Protein AF-A0A1F4EGV8-F1 (afdb_monomer_lite)

Foldseek 3Di:
DPPPDQDKDKDWDQDPVVRAIKIWIAGSVGRPHTDDIDDRDHNDSVSRVVVVVVCVVPDDPPDDDDPDPPPPDPPDDDDDDDDDDDDDDDDDDDD

pLDDT: mean 76.31, std 17.5, range [45.28, 95.31]

Radius of gyration: 37.23 Å; chains: 1; bounding box: 39×68×110 Å

Secondary structure (DSSP, 8-state):
---------EEEEEETTTTEEEEEEEETTEEEEEEEE--S-BSSHHHHHHHHHHHHHH----PPPPP---------PPPP---------------

Sequence (95 aa):
MEARVAQFRVEFVLDQATGKYLAEMYHPEREQELLLRTEALYPSQEAAVLGVVQLFKNAVLNFPKKPKKAKAKKAKKKPAKARKSKRKQTSKRRK

Structure (mmCIF, N/CA/C/O backbone):
data_AF-A0A1F4EGV8-F1
#
_entry.id   AF-A0A1F4EGV8-F1
#
loop_
_atom_site.group_PDB
_at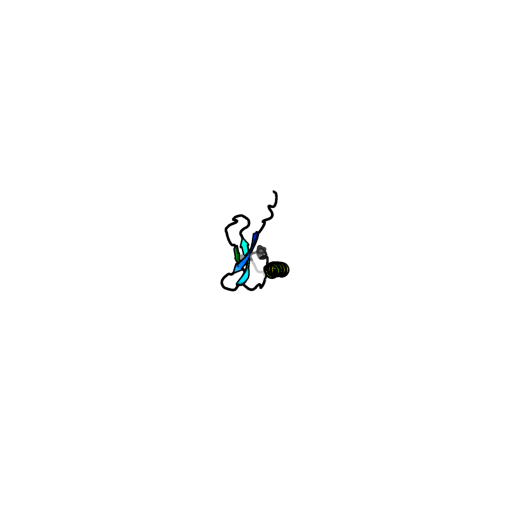om_site.id
_atom_site.type_symbol
_atom_site.label_atom_id
_atom_site.label_alt_id
_atom_site.label_comp_id
_atom_site.label_asym_id
_atom_site.label_entity_id
_atom_site.label_seq_id
_atom_site.pdbx_PDB_ins_code
_atom_site.Cartn_x
_atom_site.Cartn_y
_atom_site.Cartn_z
_atom_site.occupancy
_atom_site.B_iso_or_equiv
_atom_site.auth_seq_id
_atom_site.auth_comp_id
_atom_site.auth_asym_id
_atom_site.auth_atom_id
_atom_site.pdbx_PDB_model_num
ATOM 1 N N . MET A 1 1 ? 28.829 -7.884 -15.676 1.00 47.59 1 MET A N 1
ATOM 2 C CA . MET A 1 1 ? 27.653 -7.005 -15.522 1.00 47.59 1 MET A CA 1
ATOM 3 C C . MET A 1 1 ? 27.007 -7.373 -14.202 1.00 47.59 1 MET A C 1
ATOM 5 O O . MET A 1 1 ? 26.477 -8.472 -14.108 1.00 47.59 1 MET A O 1
ATOM 9 N N . GLU A 1 2 ? 27.126 -6.531 -13.176 1.00 55.47 2 GLU A N 1
ATOM 10 C CA . GLU A 1 2 ? 26.310 -6.687 -11.967 1.00 55.47 2 GLU A CA 1
ATOM 11 C C . GLU A 1 2 ? 24.842 -6.539 -12.360 1.00 55.47 2 GLU A C 1
ATOM 13 O O . GLU A 1 2 ? 24.444 -5.530 -12.944 1.00 55.47 2 GLU A O 1
ATOM 18 N N . ALA A 1 3 ? 24.037 -7.556 -12.070 1.00 62.94 3 ALA A N 1
ATOM 19 C CA . ALA A 1 3 ? 22.597 -7.400 -12.094 1.00 62.94 3 ALA A CA 1
ATOM 20 C C . ALA A 1 3 ? 22.235 -6.510 -10.900 1.00 62.94 3 ALA A C 1
ATOM 22 O O . ALA A 1 3 ? 22.200 -6.982 -9.766 1.00 62.94 3 ALA A O 1
ATOM 23 N N . ARG A 1 4 ? 22.021 -5.211 -11.140 1.00 70.62 4 ARG A N 1
ATOM 24 C CA . ARG A 1 4 ? 21.466 -4.327 -10.113 1.00 70.62 4 ARG A CA 1
ATOM 25 C C . ARG A 1 4 ? 20.076 -4.848 -9.771 1.00 70.62 4 ARG A C 1
ATOM 27 O O . ARG A 1 4 ? 19.175 -4.827 -10.606 1.00 70.62 4 ARG A O 1
ATOM 34 N N . VAL A 1 5 ? 19.931 -5.381 -8.565 1.00 78.06 5 VAL A N 1
ATOM 35 C CA . VAL A 1 5 ? 18.634 -5.800 -8.043 1.00 78.06 5 VAL A CA 1
ATOM 36 C C . VAL A 1 5 ? 17.838 -4.527 -7.773 1.00 78.06 5 VAL A C 1
ATOM 38 O O . VAL A 1 5 ? 18.273 -3.689 -6.987 1.00 78.06 5 VAL A O 1
ATOM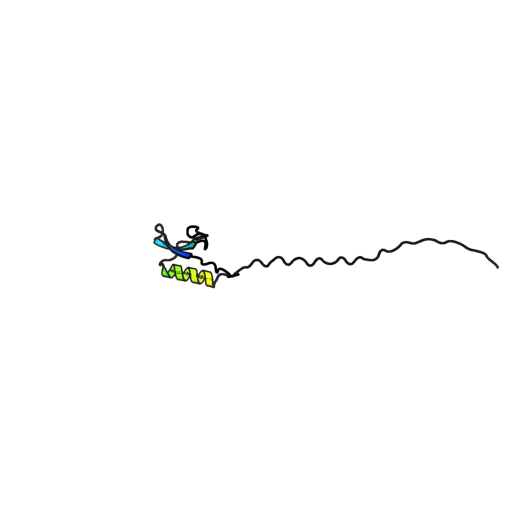 41 N N . ALA A 1 6 ? 16.706 -4.354 -8.455 1.00 83.88 6 ALA A N 1
ATOM 42 C CA . ALA A 1 6 ? 15.820 -3.223 -8.212 1.00 83.88 6 ALA A CA 1
ATOM 43 C C . ALA A 1 6 ? 15.231 -3.330 -6.798 1.00 83.88 6 ALA A C 1
ATOM 45 O O . ALA A 1 6 ? 14.661 -4.363 -6.439 1.00 83.88 6 ALA A O 1
ATOM 46 N N . GLN A 1 7 ? 15.380 -2.272 -6.001 1.00 87.19 7 GLN A N 1
ATOM 47 C CA . GLN A 1 7 ? 14.826 -2.187 -4.653 1.00 87.19 7 GLN A CA 1
ATOM 48 C C . GLN A 1 7 ? 13.593 -1.289 -4.683 1.00 87.19 7 GLN A C 1
ATOM 50 O O . GLN A 1 7 ? 13.691 -0.102 -4.973 1.00 87.19 7 GLN A O 1
ATOM 55 N N . PHE A 1 8 ? 12.428 -1.866 -4.409 1.00 89.44 8 PHE A N 1
ATOM 56 C CA . PHE A 1 8 ? 11.180 -1.114 -4.324 1.00 89.44 8 PHE A CA 1
ATOM 57 C C . PHE A 1 8 ? 10.969 -0.646 -2.886 1.00 89.44 8 PHE A C 1
ATOM 59 O O . PHE A 1 8 ? 11.053 -1.452 -1.956 1.00 89.44 8 PHE A O 1
ATOM 66 N N . ARG A 1 9 ? 10.673 0.646 -2.706 1.00 91.56 9 ARG A N 1
ATOM 67 C CA . ARG A 1 9 ? 10.274 1.202 -1.410 1.00 91.56 9 ARG A CA 1
ATOM 68 C C . ARG A 1 9 ? 8.762 1.094 -1.269 1.00 91.56 9 ARG A C 1
ATOM 70 O O . ARG A 1 9 ? 8.027 1.477 -2.180 1.00 91.56 9 ARG A O 1
ATOM 77 N N . VAL A 1 10 ? 8.319 0.567 -0.132 1.00 92.38 10 VAL A N 1
ATOM 78 C CA . VAL A 1 10 ? 6.905 0.499 0.237 1.00 92.38 10 VAL A CA 1
ATOM 79 C C . VAL A 1 10 ? 6.716 1.266 1.535 1.00 92.38 10 VAL A C 1
ATOM 81 O O . VAL A 1 10 ? 7.397 0.977 2.519 1.00 92.38 10 VAL A O 1
ATOM 84 N N . GLU A 1 11 ? 5.806 2.233 1.534 1.00 93.69 11 GLU A N 1
ATOM 85 C CA . GLU A 1 11 ? 5.441 3.018 2.712 1.00 93.69 11 GLU A CA 1
ATOM 86 C C . GLU A 1 11 ? 3.998 2.735 3.119 1.00 93.69 11 GLU A C 1
ATOM 88 O O . GLU A 1 11 ? 3.147 2.431 2.282 1.00 93.69 11 GLU A O 1
ATOM 93 N N . PHE A 1 12 ? 3.727 2.826 4.420 1.00 94.25 12 PHE A N 1
ATOM 94 C CA . PHE A 1 12 ? 2.402 2.603 4.986 1.00 94.25 12 PHE A CA 1
ATOM 95 C C . PHE A 1 12 ? 1.874 3.916 5.536 1.00 94.25 12 PHE A C 1
ATOM 97 O O . PHE A 1 12 ? 2.403 4.441 6.515 1.00 94.25 12 PHE A O 1
ATOM 104 N N . VAL A 1 13 ? 0.838 4.440 4.893 1.00 94.31 13 VAL A N 1
ATOM 105 C CA . VAL A 1 13 ? 0.310 5.778 5.163 1.00 94.31 13 VAL A CA 1
ATOM 106 C C . VAL A 1 13 ? -1.075 5.653 5.782 1.00 94.31 13 VAL A C 1
ATOM 108 O O . VAL A 1 13 ? -1.864 4.787 5.397 1.00 94.31 13 VAL A O 1
ATOM 111 N N . LEU A 1 14 ? -1.367 6.510 6.759 1.00 95.31 14 LEU A N 1
ATOM 112 C CA . LEU A 1 14 ? -2.705 6.654 7.319 1.00 95.31 14 LEU A CA 1
ATOM 113 C C . LEU A 1 14 ? -3.528 7.574 6.417 1.00 95.31 14 LEU A C 1
ATOM 115 O O . LEU A 1 14 ? -3.187 8.742 6.227 1.00 95.31 14 LEU A O 1
ATOM 119 N N . ASP A 1 15 ? -4.633 7.063 5.896 1.00 94.12 15 ASP A N 1
ATOM 120 C CA . ASP A 1 15 ? -5.620 7.882 5.216 1.00 94.12 15 ASP A CA 1
ATOM 121 C C . ASP A 1 15 ? -6.475 8.631 6.240 1.00 94.12 15 ASP A C 1
ATOM 123 O O . ASP A 1 15 ? -7.277 8.040 6.963 1.00 94.12 15 ASP A O 1
ATOM 127 N N . GLN A 1 16 ? -6.313 9.951 6.284 1.00 92.62 16 GLN A N 1
ATOM 128 C CA . GLN A 1 16 ? -7.011 10.826 7.227 1.00 92.62 16 GLN A CA 1
ATOM 129 C C . GLN A 1 16 ? -8.529 10.845 7.005 1.00 92.62 16 GLN A C 1
ATOM 131 O O . GLN A 1 16 ? -9.278 11.105 7.942 1.00 92.62 16 GLN A O 1
ATOM 136 N N . ALA A 1 17 ? -9.001 10.559 5.786 1.00 92.38 17 ALA A N 1
ATOM 137 C CA . ALA A 1 17 ? -10.431 10.562 5.486 1.00 92.38 17 ALA A CA 1
ATOM 138 C C . ALA A 1 17 ? -11.156 9.356 6.100 1.00 92.38 17 ALA A C 1
ATOM 140 O O . ALA A 1 17 ? -12.295 9.473 6.550 1.00 92.38 17 ALA A O 1
ATOM 141 N N . THR A 1 18 ? -10.504 8.192 6.110 1.00 92.19 18 THR A N 1
ATOM 142 C CA . THR A 1 18 ? -11.106 6.929 6.563 1.00 92.19 18 THR A CA 1
ATOM 143 C C . THR A 1 18 ? -10.571 6.443 7.907 1.00 92.19 18 THR A C 1
ATOM 145 O O . THR A 1 18 ? -11.164 5.544 8.503 1.00 92.19 18 THR A O 1
ATOM 148 N N .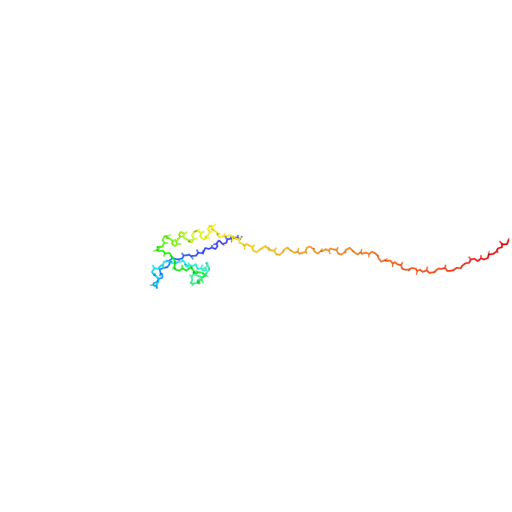 GLY A 1 19 ? -9.457 7.006 8.384 1.00 93.19 19 GLY A N 1
ATOM 149 C CA . GLY A 1 19 ? -8.737 6.539 9.568 1.00 93.19 19 GLY A CA 1
ATOM 150 C C . GLY A 1 19 ? -8.067 5.176 9.372 1.00 93.19 19 GLY A C 1
ATOM 151 O O . GLY A 1 19 ? -7.731 4.518 10.354 1.00 93.19 19 GLY A O 1
ATOM 152 N N . LYS A 1 20 ? -7.908 4.722 8.123 1.00 95.12 20 LYS A N 1
ATOM 153 C CA . LYS A 1 20 ? -7.363 3.402 7.782 1.00 95.12 20 LYS A CA 1
ATOM 154 C C . LYS A 1 20 ? -6.001 3.517 7.116 1.00 95.12 20 LYS A C 1
ATOM 156 O O . LYS A 1 20 ? -5.688 4.504 6.459 1.00 95.12 20 LYS A O 1
ATOM 161 N N . TYR A 1 21 ? -5.203 2.470 7.254 1.00 94.75 21 TYR A N 1
ATOM 162 C CA . TYR A 1 21 ? -3.899 2.360 6.625 1.00 94.75 21 TYR A CA 1
ATOM 163 C C . TYR A 1 21 ? -4.003 1.794 5.210 1.00 94.75 21 TYR A C 1
ATOM 165 O O . TYR A 1 21 ? -4.870 0.973 4.887 1.00 94.75 21 TYR A O 1
ATOM 173 N N . LEU A 1 22 ? -3.061 2.220 4.380 1.00 93.62 22 LEU A N 1
ATOM 174 C CA . LEU A 1 22 ? -2.838 1.754 3.017 1.00 93.62 22 LEU A CA 1
ATOM 175 C C . LEU A 1 22 ? -1.342 1.657 2.733 1.00 93.62 22 LEU A C 1
ATOM 177 O O . LEU A 1 22 ? -0.530 2.213 3.471 1.00 93.62 22 LEU A O 1
ATOM 181 N N . ALA A 1 23 ? -0.991 0.954 1.661 1.00 94.12 23 ALA A N 1
ATOM 182 C CA . ALA A 1 23 ? 0.380 0.821 1.203 1.00 94.12 23 ALA A CA 1
ATOM 183 C C . ALA A 1 23 ? 0.603 1.594 -0.101 1.00 94.12 23 ALA A C 1
ATOM 185 O O . ALA A 1 23 ? -0.193 1.503 -1.040 1.00 94.12 23 ALA A O 1
ATOM 186 N N . GLU A 1 24 ? 1.716 2.313 -0.157 1.00 94.56 24 GLU A N 1
ATOM 187 C CA . GLU A 1 24 ? 2.213 3.042 -1.318 1.00 94.56 24 GLU A CA 1
ATOM 188 C C . GLU A 1 24 ? 3.527 2.423 -1.779 1.00 94.56 24 GLU A C 1
ATOM 190 O O . GLU A 1 24 ? 4.428 2.198 -0.976 1.00 94.56 24 GLU A O 1
ATOM 195 N N . MET A 1 25 ? 3.639 2.128 -3.071 1.00 93.06 25 MET A N 1
ATOM 196 C CA . MET A 1 25 ? 4.841 1.560 -3.675 1.00 93.06 25 MET A CA 1
ATOM 197 C C . MET A 1 25 ? 5.464 2.566 -4.633 1.00 93.06 25 MET A C 1
ATOM 199 O O . MET A 1 25 ? 4.790 3.064 -5.535 1.00 93.06 25 MET A O 1
ATOM 203 N N . TYR A 1 26 ? 6.760 2.806 -4.474 1.00 93.75 26 TYR A N 1
ATOM 204 C CA . TYR A 1 26 ? 7.507 3.812 -5.224 1.00 93.75 26 TYR A CA 1
ATOM 205 C C . TYR A 1 26 ? 8.431 3.193 -6.274 1.00 93.75 26 TYR A C 1
ATOM 207 O O . TYR A 1 26 ? 8.832 2.027 -6.179 1.00 93.75 26 TYR A O 1
ATOM 215 N N . HIS A 1 27 ? 8.773 3.988 -7.288 1.00 92.00 27 HIS A N 1
ATOM 216 C CA . HIS A 1 27 ? 9.676 3.585 -8.356 1.00 92.00 27 HIS A CA 1
ATOM 217 C C . HIS A 1 27 ? 11.114 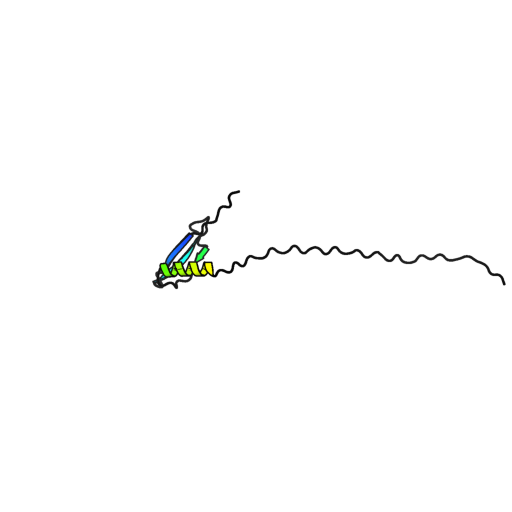3.408 -7.824 1.00 92.00 27 HIS A C 1
ATOM 219 O O . HIS A 1 27 ? 11.621 4.284 -7.122 1.00 92.00 27 HIS A O 1
ATOM 225 N N . PRO A 1 28 ? 11.824 2.323 -8.191 1.00 90.31 28 PRO A N 1
ATOM 226 C CA . PRO A 1 28 ? 13.143 2.001 -7.634 1.00 90.31 28 PRO A CA 1
ATOM 227 C C . PRO A 1 28 ? 14.241 3.008 -8.015 1.00 90.31 28 PRO A C 1
ATOM 229 O O . PRO A 1 28 ? 15.225 3.151 -7.302 1.00 90.31 28 PRO A O 1
ATOM 232 N N . GLU A 1 29 ? 14.091 3.701 -9.146 1.00 89.88 29 GLU A N 1
ATOM 233 C CA . GLU A 1 29 ? 15.049 4.721 -9.615 1.00 89.88 29 GLU A CA 1
ATOM 234 C C . GLU A 1 29 ? 14.601 6.161 -9.326 1.00 89.88 29 GLU A C 1
ATOM 236 O O . GLU A 1 29 ? 15.369 7.100 -9.523 1.00 89.88 29 GLU A O 1
ATOM 241 N N . ARG A 1 30 ? 13.339 6.354 -8.925 1.00 87.50 30 ARG A N 1
ATOM 242 C CA . ARG A 1 30 ? 12.712 7.673 -8.776 1.00 87.50 30 ARG A CA 1
ATOM 243 C C . ARG A 1 30 ? 11.894 7.675 -7.500 1.00 87.50 30 ARG A C 1
ATOM 245 O O . ARG A 1 30 ? 10.718 7.331 -7.491 1.00 87.50 30 ARG A O 1
ATOM 252 N N . GLU A 1 31 ? 12.549 8.060 -6.417 1.00 83.75 31 GLU A N 1
ATOM 253 C CA . GLU A 1 31 ? 12.037 7.916 -5.054 1.00 83.75 31 GLU A CA 1
ATOM 254 C C . GLU A 1 31 ? 10.717 8.645 -4.768 1.00 83.75 31 GLU A C 1
ATOM 256 O O . GLU A 1 31 ? 10.026 8.290 -3.814 1.00 83.75 31 GLU A O 1
ATOM 261 N N . GLN A 1 32 ? 10.377 9.668 -5.557 1.00 89.06 32 GLN A N 1
ATOM 262 C CA . GLN A 1 32 ? 9.132 10.433 -5.425 1.00 89.06 32 GLN A CA 1
ATOM 263 C C . GLN A 1 32 ? 8.026 9.948 -6.374 1.00 89.06 32 GLN A C 1
ATOM 265 O O . GLN A 1 32 ? 6.891 10.407 -6.276 1.00 89.06 32 GLN A O 1
ATOM 270 N N . GLU A 1 33 ? 8.334 9.047 -7.311 1.00 93.31 33 GLU A N 1
ATOM 271 C CA . GLU A 1 33 ? 7.355 8.554 -8.276 1.00 93.31 33 GLU A CA 1
ATOM 272 C C . GLU A 1 33 ? 6.583 7.373 -7.681 1.00 93.31 33 GLU A C 1
ATOM 274 O O . GLU A 1 33 ? 7.125 6.283 -7.486 1.00 93.31 33 GLU A O 1
ATOM 279 N N . LEU A 1 34 ? 5.303 7.599 -7.389 1.00 92.19 34 LEU A N 1
ATOM 280 C CA . LEU A 1 34 ? 4.382 6.576 -6.912 1.00 92.19 34 LEU A CA 1
ATOM 281 C C . LEU A 1 34 ? 3.961 5.665 -8.073 1.00 92.19 34 LEU A C 1
ATOM 283 O O . LEU A 1 34 ? 3.380 6.121 -9.055 1.00 92.19 34 LEU A O 1
ATOM 287 N N . LEU A 1 35 ? 4.216 4.366 -7.941 1.00 91.56 35 LEU A N 1
ATOM 288 C CA . LEU A 1 35 ? 3.807 3.352 -8.913 1.00 91.56 35 LEU A CA 1
ATOM 289 C C . LEU A 1 35 ? 2.398 2.834 -8.649 1.00 91.56 35 LEU A C 1
ATOM 291 O O . LEU A 1 35 ? 1.617 2.625 -9.576 1.00 91.56 35 LEU A O 1
ATOM 295 N N . LEU A 1 36 ? 2.102 2.548 -7.384 1.00 90.25 36 LEU A N 1
ATOM 296 C CA . LEU A 1 36 ? 0.858 1.905 -6.992 1.00 90.25 36 LEU A CA 1
ATOM 297 C C . LEU A 1 36 ? 0.473 2.315 -5.577 1.00 90.25 36 LEU A C 1
ATOM 299 O O . LEU A 1 36 ? 1.330 2.470 -4.708 1.00 90.25 36 LEU A O 1
ATOM 303 N N . ARG A 1 37 ? -0.833 2.396 -5.344 1.00 91.81 37 ARG A N 1
ATOM 304 C CA . ARG A 1 37 ? -1.432 2.593 -4.032 1.00 91.81 37 ARG A CA 1
ATOM 305 C C . ARG A 1 37 ? -2.538 1.569 -3.815 1.00 91.81 37 ARG A C 1
ATOM 307 O O . ARG A 1 37 ? -3.353 1.353 -4.711 1.00 91.81 37 ARG A O 1
ATOM 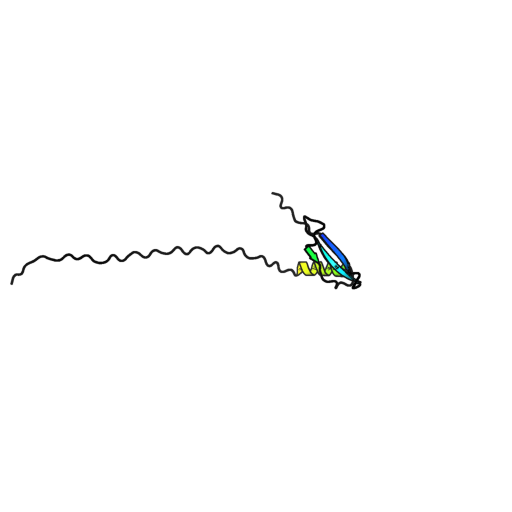314 N N . THR A 1 38 ? -2.567 0.935 -2.647 1.00 89.31 38 THR A N 1
ATOM 315 C CA . THR A 1 38 ? -3.684 0.065 -2.258 1.00 89.31 38 THR A CA 1
ATOM 316 C C . THR A 1 38 ? -4.848 0.891 -1.718 1.00 89.31 38 THR A C 1
ATOM 318 O O . THR A 1 38 ? -4.673 2.015 -1.249 1.00 89.31 38 THR A O 1
ATOM 321 N N . GLU A 1 39 ? -6.043 0.314 -1.721 1.00 89.62 39 GLU A N 1
ATOM 322 C CA . GLU A 1 39 ? -7.193 0.904 -1.037 1.00 89.62 39 GLU A CA 1
ATOM 323 C C . GLU A 1 39 ? -6.961 1.006 0.490 1.00 89.62 39 GLU A C 1
ATOM 325 O O . GLU A 1 39 ? -6.201 0.228 1.081 1.00 89.62 39 GLU A O 1
ATOM 330 N N . ALA A 1 40 ? -7.616 1.983 1.128 1.00 90.50 40 ALA A N 1
ATOM 331 C CA . ALA A 1 40 ? -7.543 2.241 2.568 1.00 90.50 40 ALA A CA 1
ATOM 332 C C . ALA A 1 40 ? -8.474 1.295 3.336 1.00 90.50 40 ALA A C 1
ATOM 334 O O . ALA A 1 40 ? -9.623 1.614 3.646 1.00 90.50 40 ALA A O 1
ATOM 335 N N . LEU A 1 41 ? -7.983 0.089 3.610 1.00 92.81 41 LEU A N 1
ATOM 336 C CA . LEU A 1 41 ? -8.769 -0.988 4.223 1.00 92.81 41 LEU A CA 1
ATOM 337 C C . LEU A 1 41 ? -8.170 -1.556 5.507 1.00 92.81 41 LEU A C 1
ATOM 339 O O . LEU A 1 41 ? -8.873 -2.270 6.222 1.00 92.81 41 LEU A O 1
ATOM 343 N N . TYR A 1 42 ? -6.918 -1.237 5.833 1.00 91.56 42 TYR A N 1
ATOM 344 C CA . TYR A 1 42 ? -6.254 -1.854 6.975 1.00 91.56 42 TYR A CA 1
ATOM 345 C C . TYR A 1 42 ? -6.503 -1.068 8.271 1.00 91.56 42 TYR A C 1
ATOM 347 O O . TYR A 1 42 ? -6.365 0.153 8.281 1.00 91.56 42 TYR A O 1
ATOM 355 N N . PRO A 1 43 ? -6.849 -1.740 9.382 1.00 92.75 43 PRO A N 1
ATOM 356 C CA . PRO A 1 43 ? -7.122 -1.070 10.655 1.00 92.75 43 PRO A CA 1
ATOM 357 C C . PRO A 1 43 ? -5.853 -0.624 11.395 1.00 92.75 43 PRO A C 1
ATOM 359 O O . PRO A 1 43 ? -5.929 0.237 12.263 1.00 92.75 43 PRO A O 1
ATOM 362 N N . SER A 1 44 ? -4.694 -1.206 11.076 1.00 93.00 44 SER A N 1
ATOM 363 C CA . SER A 1 44 ? -3.404 -0.864 11.678 1.00 93.00 44 SER A CA 1
ATOM 364 C C . SER A 1 44 ? -2.276 -0.956 10.652 1.00 93.00 44 SER A C 1
ATOM 366 O O . SER A 1 44 ? -2.441 -1.540 9.572 1.00 93.00 44 SER A O 1
ATOM 368 N N . GLN A 1 45 ? -1.113 -0.407 11.000 1.00 90.81 45 GLN A N 1
ATOM 369 C CA . GLN A 1 45 ? 0.079 -0.474 10.160 1.00 90.81 45 GLN A CA 1
ATOM 370 C C . GLN A 1 45 ? 0.554 -1.923 9.969 1.00 90.81 45 GLN A C 1
ATOM 372 O O . GLN A 1 45 ? 0.875 -2.328 8.854 1.00 90.81 45 GLN A O 1
ATOM 377 N N . GLU A 1 46 ? 0.538 -2.740 11.023 1.00 92.69 46 GLU A N 1
ATOM 378 C CA . GLU A 1 46 ? 0.951 -4.148 10.976 1.00 92.69 46 GLU A CA 1
ATOM 379 C C . GLU A 1 46 ? 0.030 -4.968 10.070 1.00 92.69 46 GLU A C 1
ATOM 381 O O . GLU A 1 46 ? 0.495 -5.817 9.306 1.00 92.69 46 GLU A O 1
ATOM 386 N N . ALA A 1 47 ? -1.277 -4.687 10.111 1.00 91.88 47 ALA A N 1
ATOM 387 C CA . ALA A 1 47 ? -2.246 -5.321 9.226 1.00 91.88 47 ALA A CA 1
ATOM 388 C C . ALA A 1 47 ? -1.969 -4.978 7.754 1.00 91.88 47 ALA A C 1
ATOM 390 O O . ALA A 1 47 ? -2.054 -5.859 6.897 1.00 91.88 47 ALA A O 1
ATOM 391 N N . ALA A 1 48 ? -1.576 -3.734 7.465 1.00 90.94 48 ALA A N 1
ATOM 392 C CA . ALA A 1 48 ? -1.197 -3.317 6.119 1.00 90.94 48 ALA A CA 1
ATOM 393 C C . ALA A 1 48 ? 0.076 -4.025 5.633 1.00 90.94 48 ALA A C 1
ATOM 395 O O . ALA A 1 48 ? 0.107 -4.530 4.508 1.00 90.94 48 ALA A O 1
ATOM 396 N N . VAL A 1 49 ? 1.094 -4.145 6.493 1.00 91.19 49 VAL A N 1
ATOM 397 C CA . VAL A 1 49 ? 2.321 -4.905 6.196 1.00 91.19 49 VAL A CA 1
ATOM 398 C C . VAL A 1 49 ? 1.981 -6.355 5.859 1.00 91.19 49 VAL A C 1
ATOM 400 O O . VAL A 1 49 ? 2.414 -6.882 4.833 1.00 91.19 49 VAL A O 1
ATOM 403 N N . LEU A 1 50 ? 1.172 -7.000 6.699 1.00 91.88 50 LEU A N 1
ATOM 404 C CA . LEU A 1 50 ? 0.793 -8.395 6.516 1.00 91.88 50 LEU A CA 1
ATOM 405 C C . LEU A 1 50 ? -0.038 -8.598 5.242 1.00 91.88 50 LEU A C 1
ATOM 407 O O . LEU A 1 50 ? 0.203 -9.559 4.509 1.00 91.88 50 LEU A O 1
ATOM 411 N N . GLY A 1 51 ? -0.948 -7.671 4.937 1.00 88.19 51 GLY A N 1
ATOM 412 C CA . GLY A 1 51 ? -1.724 -7.665 3.699 1.00 88.19 51 GLY A CA 1
ATOM 413 C C . GLY A 1 51 ? -0.841 -7.578 2.453 1.00 88.19 51 GLY A C 1
ATOM 414 O O . GLY A 1 51 ? -0.985 -8.386 1.537 1.00 88.19 51 GLY A O 1
ATOM 415 N N . VAL A 1 52 ? 0.149 -6.679 2.443 1.00 87.94 52 VAL A N 1
ATOM 416 C CA . VAL A 1 52 ? 1.124 -6.581 1.344 1.00 87.94 52 VAL A CA 1
ATOM 417 C C . VAL A 1 52 ? 1.931 -7.874 1.199 1.00 87.94 52 VAL A C 1
ATOM 419 O O . VAL A 1 52 ? 2.062 -8.396 0.092 1.00 87.94 52 VAL A O 1
ATOM 422 N N . VAL A 1 53 ? 2.420 -8.453 2.299 1.00 88.81 53 VAL A N 1
ATOM 423 C CA . VAL A 1 53 ? 3.149 -9.734 2.263 1.00 88.81 53 VAL A CA 1
ATOM 424 C C . VAL A 1 53 ? 2.280 -10.853 1.684 1.00 88.81 53 VAL A C 1
ATOM 426 O O . VAL A 1 53 ? 2.763 -11.667 0.896 1.00 88.81 53 VAL A O 1
ATOM 429 N N . GLN A 1 54 ? 0.997 -10.903 2.046 1.00 88.62 54 GLN A N 1
ATOM 430 C CA . GLN A 1 54 ? 0.059 -11.876 1.489 1.00 88.62 54 GLN A CA 1
ATOM 431 C C . GLN A 1 54 ? -0.183 -11.654 -0.008 1.00 88.62 54 GLN A C 1
ATOM 433 O O . GLN A 1 54 ? -0.196 -12.629 -0.760 1.00 88.62 54 GLN A O 1
ATOM 438 N N . LEU A 1 55 ? -0.303 -10.402 -0.463 1.00 85.00 55 LEU A N 1
ATOM 439 C CA . LEU A 1 55 ? -0.423 -10.078 -1.887 1.00 85.00 55 LEU A CA 1
ATOM 440 C C . LEU A 1 55 ? 0.788 -10.578 -2.681 1.00 85.00 55 LEU A C 1
ATOM 442 O O . LEU A 1 55 ? 0.607 -11.220 -3.712 1.00 85.00 55 LEU A O 1
ATOM 446 N N . PHE A 1 56 ? 2.009 -10.373 -2.178 1.00 83.88 56 PHE A N 1
ATOM 447 C CA . PHE A 1 56 ? 3.218 -10.887 -2.829 1.00 83.88 56 PHE A CA 1
ATOM 448 C C . PHE A 1 56 ? 3.282 -12.416 -2.848 1.00 83.88 56 PHE A C 1
ATOM 450 O O . PHE A 1 56 ? 3.664 -12.996 -3.861 1.00 83.88 56 PHE A O 1
ATOM 457 N N . LYS A 1 57 ? 2.885 -13.084 -1.758 1.00 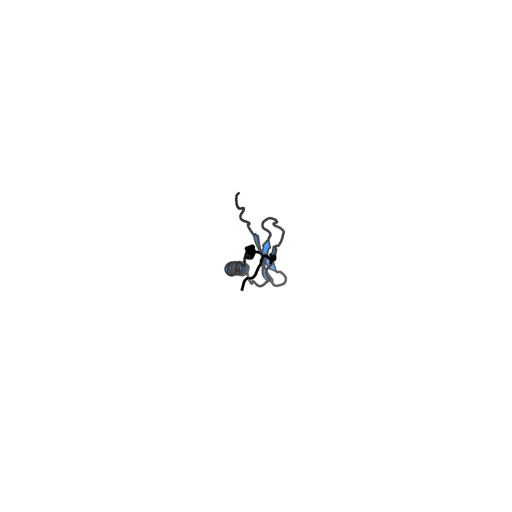83.62 57 LYS A N 1
ATOM 458 C CA . LYS A 1 57 ? 2.842 -14.556 -1.703 1.00 83.62 57 LYS A CA 1
ATOM 459 C C . LYS A 1 57 ? 1.843 -15.147 -2.698 1.00 83.62 57 LYS A C 1
ATOM 461 O O . LYS A 1 57 ? 2.110 -16.196 -3.275 1.00 83.62 57 LYS A O 1
ATOM 466 N N . ASN A 1 58 ? 0.716 -14.469 -2.899 1.00 81.62 58 ASN A N 1
ATOM 467 C CA . ASN A 1 58 ? -0.360 -14.917 -3.780 1.00 81.62 58 ASN A CA 1
ATOM 468 C C . ASN A 1 58 ? -0.215 -14.410 -5.224 1.00 81.62 58 ASN A C 1
ATOM 470 O O . ASN A 1 58 ? -1.004 -14.796 -6.088 1.00 81.62 58 ASN A O 1
ATOM 474 N N . ALA A 1 59 ? 0.769 -13.552 -5.508 1.00 79.38 59 ALA A N 1
ATOM 475 C CA . ALA A 1 59 ? 0.989 -13.004 -6.836 1.00 79.38 59 ALA A CA 1
ATOM 476 C C . ALA A 1 59 ? 1.438 -14.110 -7.802 1.00 79.38 59 ALA A C 1
ATOM 478 O O . ALA A 1 59 ? 2.600 -14.518 -7.843 1.00 79.38 59 ALA A O 1
ATOM 479 N N . VAL A 1 60 ? 0.506 -14.591 -8.626 1.00 66.12 60 VAL A N 1
ATOM 480 C CA . VAL A 1 60 ? 0.825 -15.477 -9.746 1.00 66.12 60 VAL A CA 1
ATOM 481 C C . VAL A 1 60 ? 1.563 -14.652 -10.797 1.00 66.12 60 VAL A C 1
ATOM 483 O O . VAL A 1 60 ? 0.970 -13.830 -11.496 1.00 66.12 60 VAL A O 1
ATOM 486 N N . LEU A 1 61 ? 2.876 -14.863 -10.905 1.00 68.75 61 LEU A N 1
ATOM 487 C CA . LEU A 1 61 ? 3.720 -14.204 -11.897 1.00 68.75 61 LEU A CA 1
ATOM 488 C C . LEU A 1 61 ? 3.357 -14.681 -13.311 1.00 68.75 61 LEU A C 1
ATOM 490 O O . LEU A 1 61 ? 3.912 -15.646 -13.841 1.00 68.75 61 LEU A O 1
ATOM 494 N N . ASN A 1 62 ? 2.422 -13.979 -13.943 1.00 63.22 62 ASN A N 1
ATOM 495 C CA . ASN A 1 62 ? 2.089 -14.179 -15.345 1.00 63.22 62 ASN A CA 1
ATOM 496 C C . ASN A 1 62 ? 3.123 -13.478 -16.225 1.00 63.22 62 ASN A C 1
ATOM 498 O O . ASN A 1 62 ? 2.942 -12.345 -16.666 1.00 63.22 62 ASN A O 1
ATOM 502 N N . PHE A 1 63 ? 4.222 -14.172 -16.511 1.00 67.81 63 PHE A N 1
ATOM 503 C CA . PHE A 1 63 ? 5.167 -13.702 -17.514 1.00 67.81 63 PHE A CA 1
ATOM 504 C C . PHE A 1 63 ? 4.586 -13.911 -18.919 1.00 67.81 63 PHE A C 1
ATOM 506 O O . PHE A 1 63 ? 4.227 -15.046 -19.267 1.00 67.81 63 PHE A O 1
ATOM 513 N N . PRO A 1 64 ? 4.529 -12.872 -19.773 1.00 67.69 64 PRO A N 1
ATOM 514 C CA . PRO A 1 64 ? 4.165 -13.063 -21.167 1.00 67.69 64 PRO A CA 1
ATOM 515 C C . PRO A 1 64 ? 5.173 -14.020 -21.813 1.00 67.69 64 PRO A C 1
ATOM 517 O O . PRO A 1 64 ? 6.372 -13.742 -21.907 1.00 67.69 64 PRO A O 1
ATOM 520 N N . LYS A 1 65 ? 4.696 -15.192 -22.249 1.00 70.81 65 LYS A N 1
ATOM 521 C CA . LYS A 1 65 ? 5.528 -16.162 -22.972 1.00 70.81 65 LYS A CA 1
ATOM 522 C C . LYS A 1 65 ? 6.001 -15.496 -24.263 1.00 70.81 65 LYS A C 1
ATOM 524 O O . LYS A 1 65 ? 5.178 -15.111 -25.090 1.00 70.81 65 LYS A O 1
ATOM 529 N N . LYS A 1 66 ? 7.326 -15.379 -24.437 1.00 69.69 66 LYS A N 1
ATOM 530 C CA . LYS A 1 66 ? 7.938 -14.842 -25.665 1.00 69.69 66 LYS A CA 1
ATOM 531 C C . LYS A 1 66 ? 7.274 -15.489 -26.889 1.00 69.69 66 LYS A C 1
ATOM 533 O O . LYS A 1 66 ? 7.138 -16.720 -26.900 1.00 69.69 66 LYS A O 1
ATOM 538 N N . PRO A 1 67 ? 6.880 -14.715 -27.917 1.00 68.69 67 PRO A N 1
ATOM 539 C CA . PRO A 1 67 ? 6.258 -15.280 -29.103 1.00 68.69 67 PRO A CA 1
ATOM 540 C C . PRO A 1 67 ? 7.221 -16.298 -29.717 1.00 68.69 67 PRO A C 1
ATOM 542 O O . PRO A 1 67 ? 8.341 -15.964 -30.115 1.00 68.69 67 PRO A O 1
ATOM 545 N N . LYS A 1 68 ? 6.813 -17.574 -29.751 1.00 64.25 68 LYS A N 1
ATOM 546 C CA . LYS A 1 68 ? 7.573 -18.618 -30.442 1.00 64.25 68 LYS A CA 1
ATOM 547 C C . LYS A 1 68 ? 7.629 -18.209 -31.909 1.00 64.25 68 LYS A C 1
ATOM 549 O O . LYS A 1 68 ? 6.607 -18.263 -32.587 1.00 64.25 68 LYS A O 1
ATOM 554 N N . LYS A 1 69 ? 8.811 -17.799 -32.389 1.00 61.34 69 LYS A N 1
ATOM 555 C CA . LYS A 1 69 ? 9.069 -17.570 -33.816 1.00 61.34 69 LYS A CA 1
ATOM 556 C C . LYS A 1 69 ? 8.518 -18.775 -34.575 1.00 61.34 69 LYS A C 1
ATOM 558 O O . LYS A 1 69 ? 8.996 -19.895 -34.381 1.00 61.34 69 LYS A O 1
ATOM 563 N N . ALA A 1 70 ? 7.467 -18.554 -35.364 1.00 60.28 70 ALA A N 1
ATOM 564 C CA . ALA A 1 70 ? 6.847 -19.598 -36.157 1.00 60.28 70 ALA A CA 1
ATOM 565 C C . ALA A 1 70 ? 7.944 -20.229 -37.020 1.00 60.28 70 ALA A C 1
ATOM 567 O O . ALA A 1 70 ? 8.568 -19.547 -37.833 1.00 60.28 70 ALA A O 1
ATOM 568 N N . LYS A 1 71 ? 8.236 -21.518 -36.805 1.00 59.50 71 LYS A N 1
ATOM 569 C CA . LYS A 1 71 ? 9.140 -22.263 -37.683 1.00 59.50 71 LYS A CA 1
ATOM 570 C C . LYS A 1 71 ? 8.536 -22.196 -39.082 1.00 59.50 71 LYS A C 1
ATOM 572 O O . LYS A 1 71 ? 7.516 -22.836 -39.336 1.00 59.50 71 LYS A O 1
ATOM 577 N N . ALA A 1 72 ? 9.139 -21.398 -39.962 1.00 60.31 72 ALA A N 1
ATOM 578 C CA . ALA A 1 72 ? 8.751 -21.305 -41.358 1.00 60.31 72 ALA A CA 1
ATOM 579 C C . ALA A 1 72 ? 8.750 -22.722 -41.947 1.00 60.31 72 ALA A C 1
ATOM 581 O O . ALA A 1 72 ? 9.797 -23.365 -42.066 1.00 60.31 72 ALA A O 1
ATOM 582 N N . LYS A 1 73 ? 7.559 -23.246 -42.253 1.00 59.34 73 LYS A N 1
ATOM 583 C CA . LYS A 1 73 ? 7.411 -24.521 -42.952 1.00 59.34 73 LYS A CA 1
ATOM 584 C C . LYS A 1 73 ? 8.056 -24.344 -44.326 1.00 59.34 73 LYS A C 1
ATOM 586 O O . LYS A 1 73 ? 7.495 -23.671 -45.184 1.00 59.34 73 LYS A O 1
ATOM 591 N N . LYS A 1 74 ? 9.246 -24.925 -44.525 1.00 55.16 74 LYS A N 1
ATOM 592 C CA . LYS A 1 74 ? 9.893 -25.033 -45.841 1.00 55.16 74 LYS A CA 1
ATOM 593 C C . LYS A 1 74 ? 8.879 -25.618 -46.826 1.00 55.16 74 LYS A C 1
ATOM 595 O O . LYS A 1 74 ? 8.488 -26.779 -46.699 1.00 55.16 74 LYS A O 1
ATOM 600 N N . ALA A 1 75 ? 8.454 -24.812 -47.793 1.00 57.97 75 ALA A N 1
ATOM 601 C CA . ALA A 1 75 ? 7.628 -25.260 -48.900 1.00 57.97 75 ALA A CA 1
ATOM 602 C C . ALA A 1 75 ? 8.408 -26.318 -49.697 1.00 57.97 75 ALA A C 1
ATOM 604 O O . ALA A 1 75 ? 9.410 -26.016 -50.347 1.00 57.97 75 ALA A O 1
ATOM 605 N N . LYS A 1 76 ? 7.971 -27.581 -49.624 1.00 55.38 76 LYS A N 1
ATOM 606 C CA . LYS A 1 76 ? 8.450 -28.644 -50.514 1.00 55.38 76 LYS A CA 1
ATOM 607 C C . LYS A 1 76 ? 8.020 -28.286 -51.942 1.00 55.38 76 LYS A C 1
ATOM 609 O O . LYS A 1 76 ? 6.845 -28.412 -52.282 1.00 55.38 76 LYS A O 1
ATOM 614 N N . LYS A 1 77 ? 8.967 -27.826 -52.767 1.00 53.75 77 LYS A N 1
ATOM 615 C CA . LYS A 1 77 ? 8.794 -27.673 -54.219 1.00 53.75 77 LYS A CA 1
ATOM 616 C C . LYS A 1 77 ? 8.407 -29.036 -54.813 1.00 53.75 77 LYS A C 1
ATOM 618 O O . LYS A 1 77 ? 9.181 -29.984 -54.723 1.00 53.75 77 LYS A O 1
ATOM 623 N N . LYS A 1 78 ? 7.211 -29.140 -55.400 1.00 56.66 78 LYS A N 1
ATOM 624 C CA . LYS A 1 78 ? 6.825 -30.276 -56.254 1.00 56.66 78 LYS A CA 1
ATOM 625 C C . LYS A 1 78 ? 7.506 -30.113 -57.626 1.00 56.66 78 LYS A C 1
ATOM 627 O O . LYS A 1 78 ? 7.511 -28.992 -58.135 1.00 56.66 78 LYS A O 1
ATOM 632 N N . PRO A 1 79 ? 8.068 -31.172 -58.234 1.00 50.16 79 PRO A N 1
ATOM 633 C CA . PRO A 1 79 ? 8.679 -31.076 -59.556 1.00 50.16 79 PRO A CA 1
ATOM 634 C C . PRO A 1 79 ? 7.613 -30.894 -60.647 1.00 50.16 79 PRO A C 1
ATOM 636 O O . PRO A 1 79 ? 6.531 -31.485 -60.601 1.00 50.16 79 PRO A O 1
ATOM 639 N N . ALA A 1 80 ? 7.930 -30.036 -61.616 1.00 55.22 80 ALA A N 1
ATOM 640 C CA . ALA A 1 80 ? 7.078 -29.678 -62.740 1.00 55.22 80 ALA A CA 1
ATOM 641 C C . ALA A 1 80 ? 6.881 -30.867 -63.697 1.00 55.22 80 ALA A C 1
ATOM 643 O O . ALA A 1 80 ? 7.843 -31.456 -64.184 1.00 55.22 80 ALA A O 1
ATOM 644 N N . LYS A 1 81 ? 5.620 -31.195 -64.005 1.00 51.91 81 LYS A N 1
ATOM 645 C CA . LYS A 1 81 ? 5.262 -32.101 -65.104 1.00 51.91 81 LYS A CA 1
ATOM 646 C C . LYS A 1 81 ? 5.605 -31.429 -66.438 1.00 51.91 81 LYS A C 1
ATOM 648 O O . LYS A 1 81 ? 4.886 -30.530 -66.873 1.00 51.91 81 LYS A O 1
ATOM 653 N N . ALA A 1 82 ? 6.665 -31.884 -67.102 1.00 57.38 82 ALA A N 1
ATOM 654 C CA . ALA A 1 82 ? 6.950 -31.522 -68.486 1.00 57.38 82 ALA A CA 1
ATOM 655 C C . ALA A 1 82 ? 5.936 -32.200 -69.428 1.00 57.38 82 ALA A C 1
ATOM 657 O O . ALA A 1 82 ? 5.763 -33.420 -69.426 1.00 57.38 82 ALA A O 1
ATOM 658 N N . ARG A 1 83 ? 5.223 -31.381 -70.208 1.00 54.44 83 ARG A N 1
ATOM 659 C CA . ARG A 1 83 ? 4.267 -31.796 -71.242 1.00 54.44 83 ARG A CA 1
ATOM 660 C C . ARG A 1 83 ? 5.024 -32.202 -72.518 1.00 54.44 83 ARG A C 1
ATOM 662 O O . ARG A 1 83 ? 5.902 -31.480 -72.965 1.00 54.44 83 ARG A O 1
ATOM 669 N N . LYS A 1 84 ? 4.601 -33.339 -73.084 1.00 50.75 84 LYS A N 1
ATOM 670 C CA . LYS A 1 84 ? 4.610 -33.796 -74.492 1.00 50.75 84 LYS A CA 1
ATOM 671 C C . LYS A 1 84 ? 5.417 -32.982 -75.524 1.00 50.75 84 LYS A C 1
ATOM 673 O O . LYS A 1 84 ? 5.064 -31.842 -75.815 1.00 50.75 84 LYS A O 1
ATOM 678 N N . SER A 1 85 ? 6.272 -33.672 -76.282 1.00 49.28 85 SER A N 1
ATOM 679 C CA . SER A 1 85 ? 6.563 -33.321 -77.678 1.00 49.28 85 SER A CA 1
ATOM 680 C C . SER A 1 85 ? 6.430 -34.542 -78.599 1.00 49.28 85 SER A C 1
ATOM 682 O O . SER A 1 85 ? 6.805 -35.667 -78.279 1.00 49.28 85 SER A O 1
ATOM 684 N N . LYS A 1 86 ? 5.769 -34.292 -79.731 1.00 51.78 86 LYS A N 1
ATOM 685 C CA . LYS A 1 86 ? 5.485 -35.197 -80.845 1.00 51.78 86 LYS A CA 1
ATOM 686 C C . LYS A 1 86 ? 6.787 -35.611 -81.541 1.00 51.78 86 LYS A C 1
ATOM 688 O O . LYS A 1 86 ? 7.603 -34.741 -81.829 1.00 51.78 86 LYS A O 1
ATOM 693 N N . ARG A 1 87 ? 6.883 -36.858 -82.010 1.00 51.19 87 ARG A N 1
ATOM 694 C CA . ARG A 1 87 ? 7.619 -37.149 -83.251 1.00 51.19 87 ARG A CA 1
ATOM 695 C C . ARG A 1 87 ? 6.896 -38.226 -84.054 1.00 51.19 87 ARG A C 1
ATOM 697 O O . ARG A 1 87 ? 6.791 -39.375 -83.645 1.00 51.19 87 ARG A O 1
ATOM 704 N N . LYS A 1 88 ? 6.320 -37.783 -85.169 1.00 47.09 88 LYS A N 1
ATOM 705 C CA . LYS A 1 88 ? 5.673 -38.594 -86.200 1.00 47.09 88 LYS A CA 1
ATOM 706 C C . LYS A 1 88 ? 6.752 -39.157 -87.143 1.00 47.09 88 LYS A C 1
ATOM 708 O O . LYS A 1 88 ? 7.689 -38.437 -87.470 1.00 47.09 88 LYS A O 1
ATOM 713 N N . GLN A 1 89 ? 6.463 -40.357 -87.659 1.00 49.31 89 GLN A N 1
ATOM 714 C CA . GLN A 1 89 ? 6.695 -40.821 -89.039 1.00 49.31 89 GLN A CA 1
ATOM 715 C C . GLN A 1 89 ? 7.985 -41.597 -89.364 1.00 49.31 89 GLN A C 1
ATOM 717 O O . GLN A 1 89 ? 9.083 -41.064 -89.309 1.00 49.31 89 GLN A O 1
ATOM 722 N N . THR A 1 90 ? 7.805 -42.856 -89.784 1.00 47.16 90 THR A N 1
ATOM 723 C CA . THR A 1 90 ? 8.299 -43.525 -91.018 1.00 47.16 90 THR A CA 1
ATOM 724 C C . THR A 1 90 ? 8.014 -45.035 -90.880 1.00 47.16 90 THR A C 1
ATOM 726 O O . THR A 1 90 ? 7.930 -45.527 -89.766 1.00 47.16 90 THR A O 1
ATOM 729 N N . SER A 1 91 ? 7.873 -45.882 -91.898 1.00 50.94 91 SER A N 1
ATOM 730 C CA . SER A 1 91 ? 7.156 -45.854 -93.179 1.00 50.94 91 SER A CA 1
ATOM 731 C C . SER A 1 91 ? 7.064 -47.328 -93.655 1.00 50.94 91 SER A C 1
ATOM 733 O O . SER A 1 91 ? 7.959 -48.099 -93.333 1.00 50.94 91 SER A O 1
ATOM 735 N N . LYS A 1 92 ? 6.068 -47.664 -94.493 1.00 49.44 92 LYS A N 1
ATOM 736 C CA . LYS A 1 92 ? 6.055 -48.772 -95.491 1.00 49.44 92 LYS A CA 1
ATOM 737 C C . LYS A 1 92 ? 5.859 -50.243 -95.039 1.00 49.44 92 LYS A C 1
ATOM 739 O O . LYS A 1 92 ? 6.798 -50.992 -94.831 1.00 49.44 92 LYS A O 1
ATOM 744 N N . ARG A 1 93 ? 4.587 -50.666 -95.058 1.00 46.03 93 ARG A N 1
ATOM 745 C CA . ARG A 1 93 ? 3.946 -51.637 -95.990 1.00 46.03 93 ARG A CA 1
ATOM 746 C C . ARG A 1 93 ? 4.817 -52.724 -96.674 1.00 46.03 93 ARG A C 1
ATOM 748 O O . ARG A 1 93 ? 5.615 -52.387 -97.542 1.00 46.03 93 ARG A O 1
ATOM 755 N N . ARG A 1 94 ? 4.454 -54.001 -96.468 1.00 47.19 94 ARG A N 1
ATOM 756 C CA . ARG A 1 94 ? 4.208 -55.083 -97.470 1.00 47.19 94 ARG A CA 1
ATOM 757 C C . ARG A 1 94 ? 3.647 -56.296 -96.695 1.00 47.19 94 ARG A C 1
ATOM 759 O O . ARG A 1 94 ? 4.224 -56.638 -95.675 1.00 47.19 94 ARG A O 1
ATOM 766 N N . LYS A 1 95 ? 2.364 -56.632 -96.867 1.00 45.28 95 LYS A N 1
ATOM 767 C CA . LYS A 1 95 ? 1.749 -57.527 -97.871 1.00 45.28 95 LYS A CA 1
ATOM 768 C C . LYS A 1 95 ? 2.168 -58.975 -97.664 1.00 45.28 95 LYS A C 1
ATOM 770 O O . LYS A 1 95 ? 3.374 -59.229 -97.836 1.00 45.28 95 LYS A O 1
#